Protein AF-A0A957IIP6-F1 (afdb_monomer_lite)

Foldseek 3Di:
DFDKDWPDWDPDDDPPDDIDTDIDGPDDPPDDPVCLDAQRKDFDDDVPDGPDIDGRHDDDDDDD

Radius of gyration: 12.45 Å; chains: 1; bounding box: 25×23×38 Å

pLDDT: mean 85.22, std 10.76, range [39.59, 95.0]

Structure (mmCIF, N/CA/C/O backbone):
data_AF-A0A957IIP6-F1
#
_entry.id   AF-A0A957IIP6-F1
#
loop_
_atom_site.group_PDB
_atom_site.id
_atom_site.type_symbol
_atom_site.label_atom_id
_atom_site.label_alt_id
_atom_site.label_comp_id
_atom_site.label_asym_id
_atom_site.label_entity_id
_atom_site.label_seq_id
_atom_site.pdbx_PDB_ins_code
_atom_site.Cartn_x
_atom_site.Cartn_y
_atom_site.Cartn_z
_atom_site.occupancy
_atom_site.B_iso_or_equiv
_atom_site.auth_seq_id
_atom_site.auth_comp_id
_atom_site.auth_asym_id
_atom_site.auth_atom_id
_atom_site.pdbx_PDB_model_num
ATOM 1 N N . MET A 1 1 ? -9.976 7.023 1.917 1.00 73.50 1 MET A N 1
ATOM 2 C CA . MET A 1 1 ? -8.568 7.136 1.484 1.00 73.50 1 MET A CA 1
ATOM 3 C C . MET A 1 1 ? -7.706 7.063 2.729 1.00 73.50 1 MET A C 1
ATOM 5 O O . MET A 1 1 ? -8.041 7.734 3.697 1.00 73.50 1 MET A O 1
ATOM 9 N N . LEU A 1 2 ? -6.693 6.200 2.741 1.00 76.75 2 LEU A N 1
ATOM 10 C CA . LEU A 1 2 ? -5.792 6.009 3.880 1.00 76.75 2 LEU A CA 1
ATOM 11 C C . LEU A 1 2 ? -4.498 6.780 3.616 1.00 76.75 2 LEU A C 1
ATOM 13 O O . LEU A 1 2 ? -3.901 6.617 2.555 1.00 76.75 2 LEU A O 1
ATOM 17 N N . GLY A 1 3 ? -4.080 7.613 4.567 1.00 78.81 3 GLY A N 1
ATOM 18 C CA . GLY A 1 3 ? -2.788 8.289 4.506 1.00 78.81 3 GLY A CA 1
ATOM 19 C C . GLY A 1 3 ? -1.665 7.319 4.867 1.00 78.81 3 GLY A C 1
ATOM 20 O O . GLY A 1 3 ? -1.626 6.799 5.986 1.00 78.81 3 GLY A O 1
ATOM 21 N N . VAL A 1 4 ? -0.749 7.077 3.931 1.00 81.62 4 VAL A N 1
ATOM 22 C CA . VAL A 1 4 ? 0.430 6.230 4.143 1.00 81.62 4 VAL A CA 1
ATOM 23 C C . VAL A 1 4 ? 1.689 6.933 3.658 1.00 81.62 4 VAL A C 1
ATOM 25 O O . VAL A 1 4 ? 1.650 7.745 2.737 1.00 81.62 4 VAL A O 1
ATOM 28 N N . GLU A 1 5 ? 2.813 6.594 4.270 1.00 87.44 5 GLU A N 1
ATOM 29 C CA . GLU A 1 5 ? 4.142 7.054 3.881 1.00 87.44 5 GLU A CA 1
ATOM 30 C C . GLU A 1 5 ? 5.023 5.841 3.585 1.00 87.44 5 GLU A C 1
ATOM 32 O O . GLU A 1 5 ? 5.092 4.917 4.395 1.00 87.44 5 GLU A O 1
ATOM 37 N N . PHE A 1 6 ? 5.713 5.842 2.445 1.00 88.12 6 PHE A N 1
ATOM 38 C CA . PHE A 1 6 ? 6.700 4.817 2.115 1.00 88.12 6 PHE A CA 1
ATOM 39 C C . PHE A 1 6 ? 7.992 5.072 2.895 1.00 88.12 6 PHE A C 1
ATOM 41 O O . PHE A 1 6 ? 8.607 6.124 2.756 1.00 88.12 6 PHE A O 1
ATOM 48 N N . ILE A 1 7 ? 8.408 4.101 3.709 1.00 92.56 7 ILE A N 1
ATOM 49 C CA . ILE A 1 7 ? 9.616 4.191 4.550 1.00 92.56 7 ILE A CA 1
ATOM 50 C C . ILE A 1 7 ? 10.726 3.228 4.107 1.00 92.56 7 ILE A C 1
ATOM 52 O O . ILE A 1 7 ? 11.840 3.281 4.623 1.00 92.56 7 ILE A O 1
ATOM 56 N N . SER A 1 8 ? 10.421 2.315 3.183 1.00 93.94 8 SER A N 1
ATOM 57 C CA . SER A 1 8 ? 11.376 1.397 2.560 1.00 93.94 8 SER A CA 1
ATOM 58 C C . SER A 1 8 ? 10.815 0.891 1.233 1.00 93.94 8 SER A C 1
ATOM 60 O O . SER A 1 8 ? 9.596 0.798 1.080 1.00 93.94 8 SER A O 1
ATOM 62 N N . GLY A 1 9 ? 11.693 0.538 0.297 1.00 90.38 9 GLY A N 1
ATOM 63 C CA . GLY A 1 9 ? 11.349 0.068 -1.042 1.00 90.38 9 GLY A CA 1
ATOM 64 C C . GLY A 1 9 ? 12.371 0.556 -2.072 1.00 90.38 9 GLY A C 1
ATOM 65 O O . GLY A 1 9 ? 13.378 1.155 -1.688 1.00 90.38 9 GLY A O 1
ATOM 66 N N . PRO A 1 10 ? 12.145 0.288 -3.366 1.00 90.38 10 PRO A N 1
ATOM 67 C CA . PRO A 1 10 ? 12.993 0.815 -4.427 1.00 90.38 10 PRO A CA 1
ATOM 68 C C . PRO A 1 10 ? 12.794 2.329 -4.587 1.00 90.38 10 PRO A C 1
ATOM 70 O O . PRO A 1 10 ? 11.660 2.798 -4.665 1.00 90.38 10 PRO A O 1
ATOM 73 N N . ASP A 1 11 ? 13.893 3.079 -4.718 1.00 88.25 11 ASP A N 1
ATOM 74 C CA . ASP A 1 11 ? 13.853 4.524 -5.010 1.00 88.25 11 ASP A CA 1
ATOM 75 C C . ASP A 1 11 ? 13.213 4.819 -6.377 1.00 88.25 11 ASP A C 1
ATOM 77 O O . ASP A 1 11 ? 12.625 5.876 -6.596 1.00 88.25 11 ASP A O 1
ATOM 81 N N . GLN A 1 12 ? 13.345 3.873 -7.310 1.00 87.94 12 GLN A N 1
ATOM 82 C CA . GLN A 1 12 ? 12.786 3.936 -8.656 1.00 87.94 12 GLN A CA 1
ATOM 83 C C . GLN A 1 12 ? 12.078 2.613 -8.960 1.00 87.94 12 GLN A C 1
ATOM 85 O O . GLN A 1 12 ? 12.735 1.651 -9.362 1.00 87.94 12 GLN A O 1
ATOM 90 N N . PRO A 1 13 ? 10.757 2.518 -8.732 1.00 86.62 13 PRO A N 1
ATOM 91 C CA . PRO A 1 13 ? 10.006 1.331 -9.110 1.00 86.62 13 PRO A CA 1
ATOM 92 C C . PRO A 1 13 ? 9.957 1.193 -10.638 1.00 86.62 13 PRO A C 1
ATOM 94 O O . PRO A 1 13 ? 9.732 2.165 -11.360 1.00 86.62 13 PRO A O 1
ATOM 97 N N . GLU A 1 14 ? 10.142 -0.029 -11.135 1.00 91.81 14 GLU A N 1
ATOM 98 C CA . GLU A 1 14 ? 10.013 -0.333 -12.561 1.00 91.81 14 GLU A CA 1
ATOM 99 C C . GLU A 1 14 ? 8.541 -0.502 -12.962 1.00 91.81 14 GLU A C 1
ATOM 101 O O . GLU A 1 14 ? 7.749 -1.156 -12.276 1.00 91.81 14 GLU A O 1
ATOM 106 N N . PHE A 1 15 ? 8.164 0.058 -14.114 1.00 87.69 15 PHE A N 1
ATOM 107 C CA . PHE A 1 15 ? 6.816 -0.107 -14.654 1.00 87.69 15 PHE A CA 1
ATOM 108 C C . PHE A 1 15 ? 6.524 -1.575 -14.977 1.00 87.69 15 PHE A C 1
ATOM 110 O O . PHE A 1 15 ? 7.341 -2.266 -15.579 1.00 87.69 15 PHE A O 1
ATOM 117 N N . ASN A 1 16 ? 5.311 -2.024 -14.640 1.00 88.06 16 ASN A N 1
ATOM 118 C CA . ASN A 1 16 ? 4.840 -3.402 -14.832 1.00 88.06 16 ASN A CA 1
ATOM 119 C C . ASN A 1 16 ? 5.641 -4.472 -14.064 1.00 88.06 16 ASN A C 1
ATOM 121 O O . ASN A 1 16 ? 5.474 -5.662 -14.333 1.00 88.06 16 ASN A O 1
ATOM 125 N N . ALA A 1 17 ? 6.473 -4.073 -13.099 1.00 91.25 17 ALA A N 1
ATOM 126 C CA . ALA A 1 17 ? 7.156 -4.984 -12.193 1.00 91.25 17 ALA A CA 1
ATOM 127 C C . ALA A 1 17 ? 6.468 -5.016 -10.822 1.00 91.25 17 ALA A C 1
ATOM 129 O O . ALA A 1 17 ? 5.790 -4.074 -10.410 1.00 91.25 17 ALA A O 1
ATOM 130 N N . GLN A 1 18 ? 6.667 -6.111 -10.090 1.00 92.38 18 GLN A N 1
ATOM 131 C CA . GLN A 1 18 ? 6.288 -6.185 -8.683 1.00 92.38 18 GLN A CA 1
ATOM 132 C C . GLN A 1 18 ? 7.444 -5.691 -7.820 1.00 92.38 18 GLN A C 1
ATOM 134 O O . GLN A 1 18 ? 8.600 -6.036 -8.048 1.00 92.38 18 GLN A O 1
ATOM 139 N N . SER A 1 19 ? 7.127 -4.892 -6.807 1.00 93.12 19 SER A N 1
ATOM 140 C CA . SER A 1 19 ? 8.088 -4.412 -5.818 1.00 93.12 19 SER A CA 1
ATOM 141 C C . SER A 1 19 ? 7.505 -4.557 -4.422 1.00 93.12 19 SER A C 1
ATOM 143 O O . SER A 1 19 ? 6.295 -4.455 -4.228 1.00 93.12 19 SER A O 1
ATOM 145 N N . GLN A 1 20 ? 8.375 -4.799 -3.447 1.00 94.69 20 GLN A N 1
ATOM 146 C CA . GLN 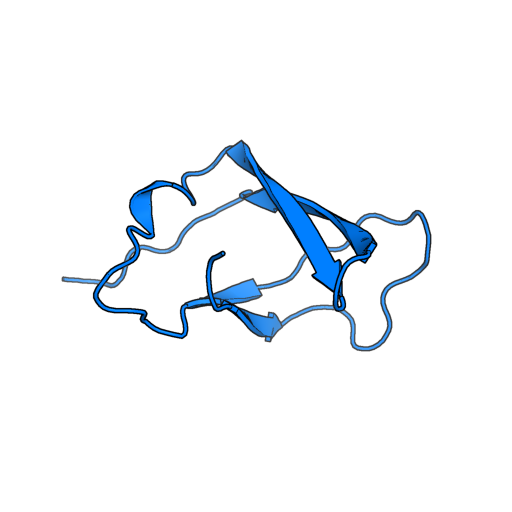A 1 20 ? 8.003 -4.774 -2.039 1.00 94.69 20 GLN A CA 1
ATOM 147 C C . GLN A 1 20 ? 8.392 -3.427 -1.443 1.00 94.69 20 GLN A C 1
ATOM 149 O O . GLN A 1 20 ? 9.485 -2.919 -1.691 1.00 94.69 20 GLN A O 1
ATOM 154 N N . ALA A 1 21 ? 7.489 -2.867 -0.649 1.00 93.25 21 ALA A N 1
ATOM 155 C CA . ALA A 1 21 ? 7.709 -1.629 0.072 1.00 93.25 21 ALA A CA 1
ATOM 156 C C . ALA A 1 21 ? 7.131 -1.746 1.481 1.00 93.25 21 ALA A C 1
ATOM 158 O O . ALA A 1 21 ? 6.183 -2.500 1.720 1.00 93.25 21 ALA A O 1
ATOM 159 N N . VAL A 1 22 ? 7.702 -0.988 2.410 1.00 92.88 22 VAL A N 1
ATOM 160 C CA . VAL A 1 22 ? 7.172 -0.855 3.766 1.00 92.88 22 VAL A CA 1
ATOM 161 C C . VAL A 1 22 ? 6.540 0.516 3.880 1.00 92.88 22 VAL A C 1
ATOM 163 O O . VAL A 1 22 ? 7.172 1.524 3.557 1.00 92.88 22 VAL A O 1
ATOM 166 N N . VAL A 1 23 ? 5.302 0.547 4.363 1.00 8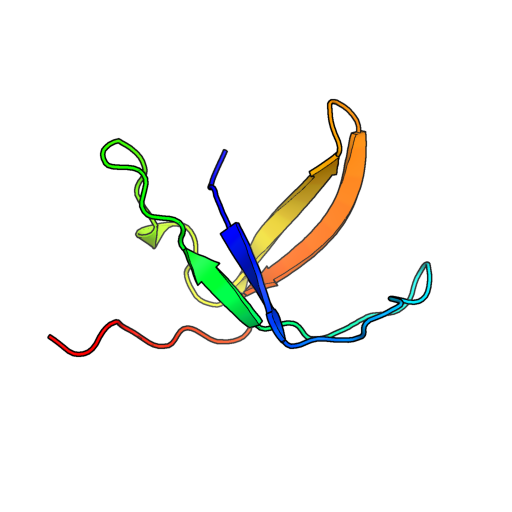8.25 23 VAL A N 1
ATOM 167 C CA . VAL A 1 23 ? 4.570 1.785 4.610 1.00 88.25 23 VAL A CA 1
ATOM 168 C C . VAL A 1 23 ? 4.325 1.992 6.098 1.00 88.25 23 VAL A C 1
ATOM 170 O O . VAL A 1 23 ? 4.117 1.038 6.850 1.00 88.25 23 VAL A O 1
ATOM 173 N N . ARG A 1 24 ? 4.331 3.253 6.517 1.00 87.31 24 ARG A N 1
ATOM 174 C CA . ARG A 1 24 ? 3.896 3.702 7.836 1.00 87.31 24 ARG A CA 1
ATOM 175 C C . ARG A 1 24 ? 2.563 4.428 7.704 1.00 87.31 24 ARG A C 1
ATOM 177 O O . ARG A 1 24 ? 2.350 5.192 6.767 1.00 87.31 24 ARG A O 1
ATOM 184 N N . PHE A 1 25 ? 1.671 4.195 8.659 1.00 84.69 25 PHE A N 1
ATOM 185 C CA . PHE A 1 25 ? 0.402 4.909 8.747 1.00 84.69 25 PHE A CA 1
ATOM 186 C C . PHE A 1 25 ? 0.636 6.315 9.284 1.00 84.69 25 PHE A C 1
ATOM 188 O O . PHE A 1 25 ? 1.299 6.480 10.307 1.00 84.69 25 PHE A O 1
ATOM 195 N N . LEU A 1 26 ? 0.062 7.316 8.617 1.00 81.88 26 LEU A N 1
ATOM 196 C CA . LEU A 1 26 ? 0.169 8.713 9.051 1.00 81.88 26 LEU A CA 1
ATOM 197 C C . LEU A 1 26 ? -0.783 9.065 10.209 1.00 81.88 26 LEU A C 1
ATOM 199 O O . LEU A 1 26 ? -0.729 10.179 10.709 1.00 81.88 26 LEU A O 1
ATOM 203 N N . TYR A 1 27 ? -1.579 8.091 10.670 1.00 72.25 27 TYR A N 1
ATOM 204 C CA . TYR A 1 27 ? -2.639 8.203 11.674 1.00 72.25 27 TYR A CA 1
ATOM 205 C C . TYR A 1 27 ? -3.679 9.279 11.338 1.00 72.25 27 TYR A C 1
ATOM 207 O O . TYR A 1 27 ? -3.456 10.477 11.449 1.00 72.25 27 TYR A O 1
ATOM 215 N N . GLU A 1 28 ? -4.874 8.815 10.986 1.00 76.56 28 GLU A N 1
ATOM 216 C CA . GLU A 1 28 ? -6.031 9.661 10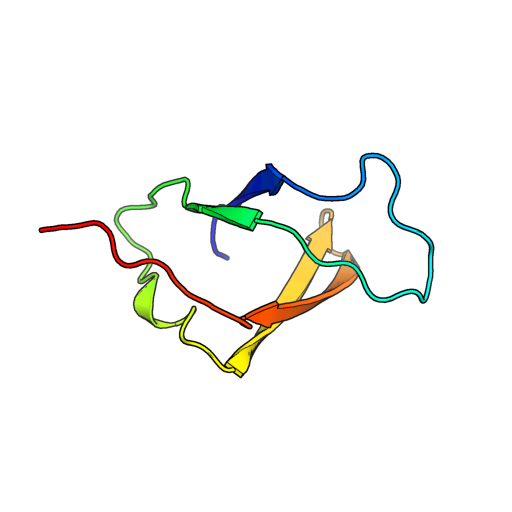.702 1.00 76.56 28 GLU A CA 1
ATOM 217 C C . GLU A 1 28 ? -7.145 9.249 11.672 1.00 76.56 28 GLU A C 1
ATOM 219 O O . GLU A 1 28 ? -7.595 8.102 11.602 1.00 76.56 28 GLU A O 1
ATOM 224 N N . PRO A 1 29 ? -7.599 10.126 12.587 1.00 72.19 29 PRO A N 1
ATOM 225 C CA . PRO A 1 29 ? -8.453 9.738 13.716 1.00 72.19 29 PRO A CA 1
ATOM 226 C C . PRO A 1 29 ? -9.829 9.191 13.308 1.00 72.19 29 PRO A C 1
ATOM 228 O O . PRO A 1 29 ? -10.476 8.512 14.097 1.00 72.19 29 PRO A O 1
ATOM 231 N N . ASN A 1 30 ? -10.270 9.464 12.078 1.00 79.06 30 ASN A N 1
ATOM 232 C CA . ASN A 1 30 ? -11.563 9.026 11.549 1.00 79.06 30 ASN A CA 1
ATOM 233 C C . ASN A 1 30 ? -11.450 7.851 10.564 1.00 79.06 30 ASN A C 1
ATOM 235 O O . ASN A 1 30 ? -12.419 7.548 9.867 1.00 79.06 30 ASN A O 1
ATOM 239 N N . VAL A 1 31 ? -10.280 7.210 10.457 1.00 76.25 31 VAL A N 1
ATOM 240 C CA . VAL A 1 31 ? -10.065 6.109 9.513 1.00 76.25 31 VAL A CA 1
ATOM 241 C C . VAL A 1 31 ? -9.599 4.858 10.248 1.00 76.25 31 VAL A C 1
ATOM 243 O O . VAL A 1 31 ? -8.619 4.881 10.988 1.00 76.25 31 VAL A O 1
ATOM 246 N N . SER A 1 32 ? -10.292 3.741 10.014 1.00 79.56 32 SER A N 1
ATOM 247 C CA . SER A 1 32 ? -9.861 2.444 10.531 1.00 79.56 32 SER A CA 1
ATOM 248 C C . SER A 1 32 ? -8.771 1.852 9.643 1.00 79.56 32 SER A C 1
ATOM 250 O O . SER A 1 32 ? -8.987 1.565 8.464 1.00 79.56 32 SER A O 1
ATOM 252 N N . TYR A 1 33 ? -7.604 1.622 10.237 1.00 78.31 33 TYR A N 1
ATOM 253 C CA . TYR A 1 33 ? -6.488 0.919 9.603 1.00 78.31 33 TYR A CA 1
ATOM 254 C C . TYR A 1 33 ? -6.622 -0.610 9.723 1.00 78.31 33 TYR A C 1
ATOM 256 O O . TYR A 1 33 ? -5.759 -1.349 9.251 1.00 78.31 33 TYR A O 1
ATOM 264 N N . GLU A 1 34 ? -7.699 -1.123 10.328 1.00 80.94 34 GLU A N 1
ATOM 265 C CA . GLU A 1 34 ? -8.002 -2.564 10.356 1.00 80.94 34 GLU A CA 1
ATOM 266 C C . GLU A 1 34 ? -8.258 -3.123 8.952 1.00 80.94 34 GLU A C 1
ATOM 268 O O . GLU A 1 34 ? -7.945 -4.280 8.694 1.00 80.94 34 GLU A O 1
ATOM 273 N N . ALA A 1 35 ? -8.729 -2.284 8.022 1.00 80.44 35 ALA A N 1
ATOM 274 C CA . ALA A 1 35 ? -8.945 -2.660 6.625 1.00 80.44 35 ALA A CA 1
ATOM 275 C C . ALA A 1 35 ? -7.650 -3.084 5.901 1.00 80.44 35 ALA A C 1
ATOM 277 O O . ALA A 1 35 ? -7.709 -3.822 4.923 1.00 80.44 35 ALA A O 1
ATOM 278 N N . LEU A 1 36 ? -6.478 -2.663 6.394 1.00 82.56 36 LEU A N 1
ATOM 279 C CA . LEU A 1 36 ? -5.170 -3.114 5.910 1.00 82.56 36 LEU A CA 1
ATOM 280 C C . LEU A 1 36 ? -4.739 -4.396 6.637 1.00 82.56 36 LEU A C 1
ATOM 282 O O . LEU A 1 36 ? -3.691 -4.448 7.290 1.00 82.56 36 LEU A O 1
ATOM 286 N N . ALA A 1 37 ? -5.588 -5.419 6.582 1.00 88.19 37 ALA A N 1
ATOM 287 C CA . ALA A 1 37 ? -5.244 -6.771 7.006 1.00 88.19 37 ALA A CA 1
ATOM 288 C C . ALA A 1 37 ? -4.342 -7.444 5.961 1.0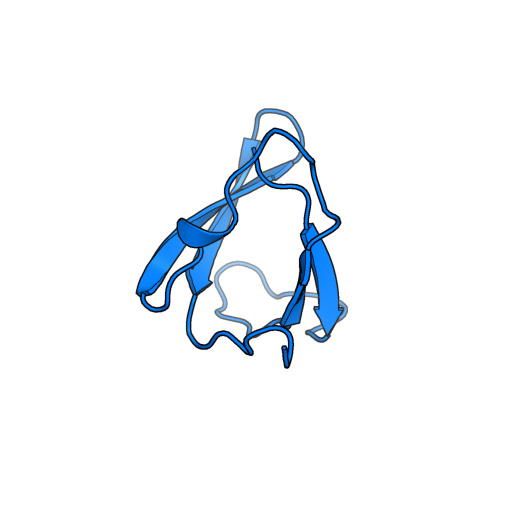0 88.19 37 ALA A C 1
ATOM 290 O O . ALA A 1 37 ? -4.299 -7.019 4.808 1.00 88.19 37 ALA A O 1
ATOM 291 N N . VAL A 1 38 ? -3.625 -8.504 6.349 1.00 92.31 38 VAL A N 1
ATOM 292 C CA . VAL A 1 38 ? -2.911 -9.349 5.377 1.00 92.31 38 VAL A CA 1
ATOM 293 C C . VAL A 1 38 ? -3.903 -9.852 4.328 1.00 92.31 38 VAL A C 1
ATOM 295 O O . VAL A 1 38 ? -5.062 -10.113 4.637 1.00 92.31 38 VAL A O 1
ATOM 298 N N . ASP A 1 39 ? -3.437 -9.921 3.087 1.00 94.69 39 ASP A N 1
ATOM 299 C CA . ASP A 1 39 ? -4.202 -10.203 1.876 1.00 94.69 39 ASP A CA 1
ATOM 300 C C . ASP A 1 39 ? -5.162 -9.109 1.394 1.00 94.69 39 ASP A C 1
ATOM 302 O O . ASP A 1 39 ? -5.699 -9.248 0.296 1.00 94.69 39 ASP A O 1
ATOM 306 N N . ALA A 1 40 ? -5.320 -7.998 2.122 1.00 91.81 40 ALA A N 1
ATOM 307 C CA . ALA A 1 40 ? -6.084 -6.861 1.620 1.00 91.81 40 ALA A CA 1
ATOM 308 C C . ALA A 1 40 ? -5.442 -6.293 0.346 1.00 91.81 40 ALA A C 1
ATOM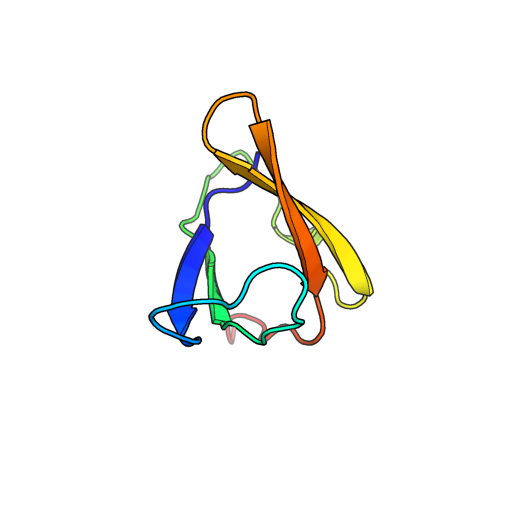 310 O O . ALA A 1 40 ? -4.236 -6.024 0.304 1.00 91.81 40 ALA A O 1
ATOM 311 N N . GLU A 1 41 ? -6.266 -6.092 -0.676 1.00 93.75 41 GLU A N 1
ATOM 312 C CA . GLU A 1 41 ? -5.883 -5.461 -1.935 1.00 93.75 41 GLU A CA 1
ATOM 313 C C . GLU A 1 41 ? -6.268 -3.981 -1.925 1.00 93.75 41 GLU A C 1
ATOM 315 O O . GLU A 1 41 ? -7.267 -3.583 -1.321 1.00 93.75 41 GLU A O 1
ATOM 320 N N . PHE A 1 42 ? -5.460 -3.152 -2.579 1.00 91.06 42 PHE A N 1
ATOM 321 C CA . PHE A 1 42 ? -5.688 -1.713 -2.654 1.00 91.06 42 PHE A CA 1
ATOM 322 C C . PHE A 1 42 ? -5.149 -1.112 -3.951 1.00 91.06 42 PHE A C 1
ATOM 324 O O . PHE A 1 42 ? -4.246 -1.652 -4.591 1.00 91.06 42 PHE A O 1
ATOM 331 N N . GLU A 1 43 ? -5.684 0.050 -4.306 1.00 92.69 43 GLU A N 1
ATOM 332 C CA . GLU A 1 43 ? -5.201 0.878 -5.408 1.00 92.69 43 GLU A CA 1
ATOM 333 C C . GLU A 1 43 ? -4.263 1.968 -4.876 1.00 92.69 43 GLU A C 1
ATOM 335 O O . GLU A 1 43 ? -4.499 2.558 -3.817 1.00 92.69 43 GLU A O 1
ATOM 340 N N . ILE A 1 44 ? -3.201 2.252 -5.628 1.00 88.19 44 ILE A N 1
ATOM 341 C CA . ILE A 1 44 ? -2.317 3.398 -5.406 1.00 88.19 44 ILE A CA 1
ATOM 342 C C . ILE A 1 44 ? -2.771 4.494 -6.360 1.00 88.19 44 ILE A C 1
ATOM 344 O O . ILE A 1 44 ? -2.817 4.283 -7.573 1.00 88.19 44 ILE A O 1
ATOM 348 N N . VAL A 1 45 ? -3.104 5.660 -5.812 1.00 89.06 45 VAL A N 1
ATOM 349 C CA . VAL A 1 45 ? -3.647 6.785 -6.578 1.00 89.06 45 VAL A CA 1
ATOM 350 C C . VAL A 1 45 ? -2.731 8.004 -6.520 1.00 89.06 45 VAL A C 1
ATOM 352 O O . VAL A 1 45 ? -2.218 8.354 -5.459 1.00 89.06 45 VAL A O 1
ATOM 355 N N . GLU A 1 46 ? -2.567 8.674 -7.661 1.00 85.25 46 GLU A N 1
ATOM 356 C CA . GLU A 1 46 ? -1.950 9.997 -7.780 1.00 85.25 46 GLU A CA 1
ATOM 357 C C . GLU A 1 46 ? -2.985 10.962 -8.379 1.00 85.25 46 GLU A C 1
ATOM 359 O O . GLU A 1 46 ? -3.383 10.858 -9.546 1.00 85.25 46 GLU A O 1
ATOM 364 N N . GLY A 1 47 ? -3.495 11.877 -7.551 1.00 87.94 47 GLY A N 1
ATOM 365 C CA . GLY A 1 47 ? -4.664 12.679 -7.910 1.00 87.94 47 GLY A CA 1
ATOM 366 C C . GLY A 1 47 ? -5.867 11.779 -8.251 1.00 87.94 47 GLY A C 1
ATOM 367 O O . GLY A 1 47 ? -6.211 10.911 -7.452 1.00 87.94 47 GLY A O 1
ATOM 368 N N . PRO A 1 48 ? -6.526 11.956 -9.415 1.00 90.06 48 PRO A N 1
ATOM 369 C CA . PRO A 1 48 ? -7.661 11.127 -9.826 1.00 90.06 48 PRO A CA 1
ATOM 370 C C . PRO A 1 48 ? -7.262 9.834 -10.564 1.00 90.06 48 PRO A C 1
ATOM 372 O O . PRO A 1 48 ? -8.143 9.149 -11.083 1.00 90.06 48 PRO A O 1
ATOM 375 N N . LYS A 1 49 ? -5.966 9.519 -10.702 1.00 93.81 49 LYS A N 1
ATOM 376 C CA . LYS A 1 49 ? -5.487 8.387 -11.511 1.00 93.81 49 LYS A CA 1
ATOM 377 C C . LYS A 1 49 ? -4.991 7.245 -10.633 1.00 93.81 49 LYS A C 1
ATOM 379 O O . LYS A 1 49 ? -4.192 7.471 -9.731 1.00 93.81 49 LYS A O 1
ATOM 384 N N . VAL A 1 50 ? -5.397 6.019 -10.961 1.00 92.75 50 VAL A N 1
ATOM 385 C CA . VAL A 1 50 ? -4.771 4.800 -10.431 1.00 92.75 50 VAL A CA 1
ATOM 386 C C . VAL A 1 50 ? -3.424 4.611 -11.127 1.00 92.75 50 VAL A C 1
ATOM 388 O O . VAL A 1 50 ? -3.361 4.542 -12.355 1.00 92.75 50 VAL A O 1
ATOM 391 N N . VAL A 1 51 ? -2.352 4.554 -10.342 1.00 91.06 51 VAL A N 1
ATOM 392 C CA . VAL A 1 51 ? -0.966 4.391 -10.814 1.00 91.06 51 VAL A CA 1
ATOM 393 C C . VAL A 1 51 ? -0.372 3.035 -10.433 1.00 91.06 51 VAL A C 1
ATOM 395 O O . VAL A 1 51 ? 0.699 2.674 -10.912 1.00 91.06 51 VAL A O 1
ATOM 398 N N . GLY A 1 52 ? -1.069 2.256 -9.605 1.00 91.81 52 GLY A N 1
ATOM 399 C CA . GLY A 1 52 ? -0.638 0.921 -9.217 1.00 91.81 52 GLY A CA 1
ATOM 400 C C . GLY A 1 52 ? -1.681 0.177 -8.395 1.00 91.81 52 GLY A C 1
ATOM 401 O O . GLY A 1 52 ? -2.684 0.745 -7.970 1.00 91.81 52 GLY A O 1
ATOM 402 N N . HIS A 1 53 ? -1.405 -1.099 -8.155 1.00 93.94 53 HIS A N 1
ATOM 403 C CA . HIS A 1 53 ? -2.182 -1.959 -7.270 1.00 93.94 53 HIS A CA 1
ATOM 404 C C . HIS A 1 53 ? -1.235 -2.598 -6.263 1.00 93.94 53 HIS A C 1
ATOM 406 O O . HIS A 1 53 ? -0.069 -2.857 -6.573 1.00 93.94 53 HIS A O 1
ATOM 412 N N . GLY A 1 54 ? -1.734 -2.852 -5.063 1.00 92.81 54 GLY A N 1
ATOM 413 C CA . GLY A 1 54 ? -0.964 -3.437 -3.983 1.00 92.81 54 GLY A CA 1
ATOM 414 C C . GLY A 1 54 ? -1.749 -4.504 -3.245 1.00 92.81 54 GLY A C 1
ATOM 415 O O . GLY A 1 54 ? -2.977 -4.539 -3.270 1.00 92.81 54 GLY A O 1
ATOM 416 N N . LYS A 1 55 ? -1.000 -5.371 -2.569 1.00 95.00 55 LYS A N 1
ATOM 417 C CA . LYS A 1 55 ? -1.524 -6.383 -1.662 1.00 95.00 55 LYS A CA 1
ATOM 418 C C . LYS A 1 55 ? -0.718 -6.351 -0.373 1.00 95.00 55 LYS A C 1
ATOM 420 O O . LYS A 1 55 ? 0.514 -6.327 -0.410 1.00 95.00 55 LYS A O 1
ATOM 425 N N . VAL A 1 56 ? -1.396 -6.351 0.767 1.00 93.19 56 VAL A N 1
ATOM 426 C CA . VAL A 1 56 ? -0.731 -6.412 2.072 1.00 93.19 56 VAL A CA 1
ATOM 427 C C . VAL A 1 56 ? -0.178 -7.823 2.279 1.00 93.19 56 VAL A C 1
ATOM 429 O O . VAL A 1 56 ? -0.933 -8.780 2.412 1.00 93.19 56 VAL A O 1
ATOM 432 N N . ILE A 1 57 ? 1.148 -7.958 2.312 1.00 94.56 57 ILE A N 1
ATOM 433 C CA . ILE A 1 57 ? 1.828 -9.258 2.486 1.00 94.56 57 ILE A CA 1
ATOM 434 C C . ILE A 1 57 ? 2.219 -9.550 3.939 1.00 94.56 57 ILE A C 1
ATOM 436 O O . ILE A 1 57 ? 2.411 -10.701 4.316 1.00 94.56 57 ILE A O 1
ATOM 440 N N . SER A 1 58 ? 2.361 -8.514 4.764 1.00 92.12 58 SER A N 1
ATOM 441 C CA . SER A 1 58 ? 2.586 -8.637 6.203 1.00 92.12 58 SER A CA 1
ATOM 442 C C . SER A 1 58 ? 2.168 -7.349 6.902 1.00 92.12 58 SER A C 1
ATOM 444 O O . SER A 1 58 ? 2.162 -6.273 6.301 1.00 92.12 58 SER A O 1
ATOM 446 N N . ARG A 1 59 ? 1.824 -7.462 8.183 1.00 87.31 59 ARG A N 1
ATOM 447 C CA . ARG A 1 59 ? 1.508 -6.338 9.058 1.00 87.31 59 ARG A CA 1
ATOM 448 C C . ARG A 1 59 ? 2.237 -6.549 10.371 1.00 87.31 59 ARG A C 1
ATOM 450 O O . ARG A 1 59 ? 2.189 -7.637 10.939 1.00 87.31 59 ARG A O 1
ATOM 457 N N . LYS A 1 60 ? 2.923 -5.511 10.840 1.00 79.69 60 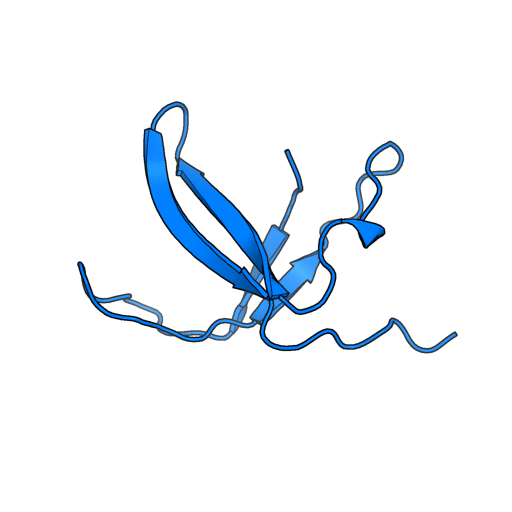LYS A N 1
ATOM 458 C CA . LYS A 1 60 ? 3.497 -5.495 12.180 1.00 79.69 60 LYS A CA 1
ATOM 459 C C . LYS A 1 60 ? 2.544 -4.701 13.054 1.00 79.69 60 LYS A C 1
ATOM 461 O O . LYS A 1 60 ? 2.356 -3.510 12.814 1.00 79.69 60 LYS A O 1
ATOM 466 N N . ASP A 1 61 ? 1.911 -5.365 14.009 1.00 67.31 61 ASP A N 1
ATOM 467 C CA . ASP A 1 61 ? 1.062 -4.659 14.955 1.00 67.31 61 ASP A CA 1
ATOM 468 C C . ASP A 1 61 ? 1.917 -3.704 15.787 1.00 67.31 61 ASP A C 1
ATOM 470 O O . ASP A 1 61 ? 3.062 -4.007 16.145 1.00 67.31 61 ASP A O 1
ATOM 474 N N . ALA A 1 62 ? 1.374 -2.515 16.045 1.00 56.19 62 ALA A N 1
ATOM 475 C CA . ALA A 1 62 ? 1.953 -1.628 17.035 1.00 56.19 62 ALA A CA 1
ATOM 476 C C . ALA A 1 62 ? 1.935 -2.390 18.365 1.00 56.19 62 ALA A C 1
ATOM 478 O O . ALA A 1 62 ? 0.873 -2.789 18.839 1.00 56.19 62 ALA A O 1
ATOM 479 N N . ILE A 1 63 ? 3.122 -2.668 18.903 1.00 46.56 63 ILE A N 1
ATOM 480 C CA . ILE A 1 63 ? 3.290 -3.337 20.193 1.00 46.56 63 ILE A CA 1
ATOM 481 C C . ILE A 1 63 ? 2.493 -2.516 21.214 1.00 46.56 63 ILE A C 1
ATOM 483 O O . ILE A 1 63 ? 2.719 -1.310 21.324 1.00 46.56 63 ILE A O 1
ATOM 487 N N . SER A 1 64 ? 1.517 -3.163 21.858 1.00 39.59 64 SER A N 1
ATOM 488 C CA . SER A 1 64 ? 0.696 -2.585 22.929 1.00 39.59 64 SER A CA 1
ATOM 489 C C . SER A 1 64 ? 1.533 -2.224 24.150 1.00 39.59 64 SER A C 1
ATOM 491 O O . SER A 1 64 ? 2.506 -2.964 24.427 1.00 39.59 64 SER A O 1
#

Secondary structure (DSSP, 8-state):
---EEEEES-SSPPTT-----EEEE---TT--GGG--TT-EEEEEETTEEEEEEE-----PPP-

Sequence (64 aa):
MLGVEFISGPDQPEFNAQSQAVVRFLYEPNVSYEALAVDAEFEIVEGPKVVGHGKVISRKDAIS